Protein AF-A0A9D6UDZ0-F1 (afdb_monomer)

Sequence (99 aa):
MDFDQVKRGHFIHHLRRALPFSAHARPALIAFLRERGVIARGATRLVILDIFDAGDAGGVMCRFAIAEDSEASSFIAPLAQVALERRHPARLRAGRRQQ

pLDDT: mean 79.32, std 13.59, range [45.84, 92.88]

Radius of gyration: 17.15 Å; Cα contacts (8 Å, |Δi|>4): 132; chains: 1; bounding box: 37×40×62 Å

Solvent-accessible surface area (backbone atoms only — not comparable to full-atom values): 6006 Å² total; per-residue (Å²): 130,66,66,66,58,55,53,47,52,53,49,50,53,54,52,55,73,61,56,70,43,51,28,32,58,34,71,70,49,48,52,56,33,41,79,69,67,74,44,64,99,78,64,49,49,31,32,37,77,46,66,47,79,57,51,92,92,54,37,54,30,30,37,32,35,44,74,81,46,89,83,67,56,66,51,76,47,46,53,87,50,41,46,73,56,75,83,67,78,75,78,79,74,72,83,81,88,73,133

Mean predicted aligned error: 9.3 Å
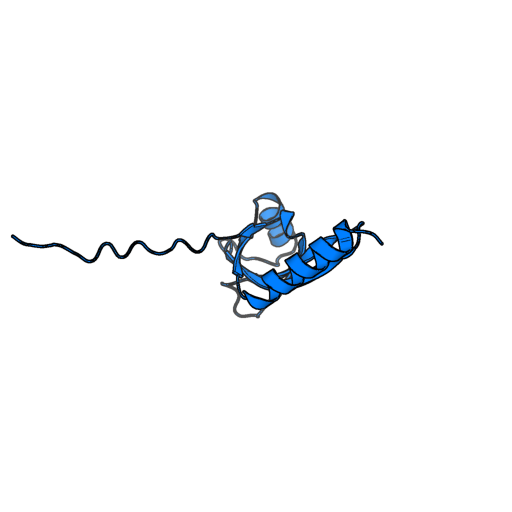
Nearest PDB structures (foldseek):
  6if4-assembly1_A  TM=7.702E-01  e=5.459E-01  Trypanosoma brucei brucei TREU927
  7blz-assembly1_E  TM=5.372E-01  e=2.424E+00  Cyanidioschyzon merolae strain 10D
  2lcc-assembly1_A  TM=5.646E-01  e=5.263E+00  Homo sapiens
  6bph-assembly1_A-2  TM=6.453E-01  e=7.528E+00  Homo sapiens
  6vyj-assembly1_A  TM=5.092E-01  e=7.092E+00  Homo sapiens

Secondary structure (DSSP, 8-state):
--HHHHHHHHHHHHHHHT--EEEEE-HHHHHHHHHTT-S-TT--EEEEEEEEE-HHHH-EEEEEEETT-TT--EEEEEGGGEEE---------------

Structure (mmCIF, N/CA/C/O backbone):
data_AF-A0A9D6UDZ0-F1
#
_entry.id   AF-A0A9D6UDZ0-F1
#
loop_
_atom_site.group_PDB
_atom_site.id
_atom_site.type_symbol
_atom_site.label_atom_id
_atom_site.label_alt_id
_atom_site.label_comp_id
_atom_site.label_asym_id
_atom_site.label_entity_id
_atom_site.label_seq_id
_atom_site.pdbx_PDB_ins_code
_atom_site.Cartn_x
_atom_site.Cartn_y
_atom_site.Cartn_z
_atom_site.occupancy
_atom_site.B_iso_or_equiv
_atom_site.auth_seq_id
_atom_site.auth_comp_id
_atom_site.auth_asym_id
_atom_site.auth_atom_id
_atom_site.pdbx_PDB_model_num
ATOM 1 N N . MET A 1 1 ? 19.717 -5.047 -21.614 1.00 51.78 1 MET A N 1
ATOM 2 C CA . MET A 1 1 ? 18.755 -5.616 -20.649 1.00 51.78 1 MET A CA 1
ATOM 3 C C . MET A 1 1 ? 18.959 -4.887 -19.342 1.00 51.78 1 MET A C 1
ATOM 5 O O . MET A 1 1 ? 20.088 -4.853 -18.868 1.00 51.78 1 MET A O 1
ATOM 9 N N . ASP A 1 2 ? 17.915 -4.252 -18.823 1.00 70.38 2 ASP A N 1
ATOM 10 C CA . ASP A 1 2 ? 17.979 -3.546 -17.547 1.00 70.38 2 ASP A CA 1
ATOM 11 C C . ASP A 1 2 ? 17.891 -4.584 -16.416 1.00 70.38 2 ASP A C 1
ATOM 13 O O . ASP A 1 2 ? 16.838 -5.165 -16.145 1.00 70.38 2 ASP A O 1
ATOM 17 N N . PHE A 1 3 ? 19.041 -4.934 -15.839 1.00 61.91 3 PHE A N 1
ATOM 18 C CA . PHE A 1 3 ? 19.131 -5.959 -14.794 1.00 61.91 3 PHE A CA 1
ATOM 19 C C . PHE A 1 3 ? 18.309 -5.591 -13.551 1.00 61.91 3 PHE A C 1
ATOM 21 O O . PHE A 1 3 ? 17.888 -6.483 -12.809 1.00 61.91 3 PHE A O 1
ATOM 28 N N . ASP A 1 4 ? 18.057 -4.302 -13.336 1.00 76.94 4 ASP A N 1
ATOM 29 C CA . ASP A 1 4 ? 17.282 -3.807 -12.209 1.00 76.94 4 ASP A CA 1
ATOM 30 C C . ASP A 1 4 ? 15.780 -4.026 -12.418 1.00 76.94 4 ASP A C 1
ATOM 32 O O . ASP A 1 4 ? 15.106 -4.456 -11.480 1.00 76.94 4 ASP A O 1
ATOM 36 N N . GLN A 1 5 ? 15.265 -3.892 -13.645 1.00 76.25 5 GLN A N 1
ATOM 37 C CA . GLN A 1 5 ? 13.898 -4.300 -13.992 1.00 76.25 5 GLN A CA 1
ATOM 38 C C . GLN A 1 5 ? 13.665 -5.800 -13.793 1.00 76.25 5 GLN A C 1
ATOM 40 O O . GLN A 1 5 ? 12.644 -6.192 -13.227 1.00 76.25 5 GLN A O 1
ATOM 45 N N . VAL A 1 6 ? 14.611 -6.658 -14.190 1.00 79.75 6 VAL A N 1
ATOM 46 C CA . VAL A 1 6 ? 14.476 -8.117 -14.000 1.00 79.75 6 VAL A CA 1
ATOM 47 C C . VAL A 1 6 ? 14.430 -8.465 -12.509 1.00 79.75 6 VAL A C 1
ATOM 49 O O . VAL A 1 6 ? 13.541 -9.196 -12.063 1.00 79.75 6 VAL A O 1
ATOM 52 N N . LYS A 1 7 ? 15.335 -7.895 -11.704 1.00 84.38 7 LYS A N 1
ATOM 53 C CA . LYS A 1 7 ? 15.336 -8.078 -10.242 1.00 84.38 7 LYS A CA 1
ATOM 54 C C . LYS A 1 7 ? 14.053 -7.551 -9.599 1.00 84.38 7 LYS A C 1
ATOM 56 O O . LYS A 1 7 ? 13.488 -8.223 -8.734 1.00 84.38 7 LYS A O 1
ATOM 61 N N . ARG A 1 8 ? 13.570 -6.384 -10.034 1.00 83.75 8 ARG A N 1
ATOM 62 C CA . ARG A 1 8 ? 12.314 -5.778 -9.567 1.00 83.75 8 ARG A CA 1
ATOM 63 C C . ARG A 1 8 ? 11.117 -6.670 -9.896 1.00 83.75 8 ARG A C 1
ATOM 65 O O . ARG A 1 8 ? 10.303 -6.932 -9.012 1.00 83.75 8 ARG A O 1
ATOM 72 N N . GLY A 1 9 ? 11.065 -7.231 -11.103 1.00 86.19 9 GLY A N 1
ATOM 73 C CA . GLY A 1 9 ? 10.044 -8.196 -11.515 1.00 86.19 9 GLY A CA 1
ATOM 74 C C . GLY A 1 9 ? 10.017 -9.445 -10.628 1.00 86.19 9 GLY A C 1
ATOM 75 O O . GLY A 1 9 ? 8.957 -9.822 -10.125 1.00 86.19 9 GLY A O 1
ATOM 76 N N . HIS A 1 10 ? 11.179 -10.046 -10.351 1.00 89.38 10 HIS A N 1
ATOM 77 C CA . HIS A 1 10 ? 11.280 -11.184 -9.427 1.00 89.38 10 HIS A CA 1
ATOM 78 C C . HIS A 1 10 ? 10.862 -10.826 -7.996 1.00 89.38 10 HIS A C 1
ATOM 80 O O . HIS A 1 10 ? 10.156 -11.602 -7.348 1.00 89.38 10 HIS A O 1
ATOM 86 N N . PHE A 1 11 ? 11.264 -9.652 -7.506 1.00 86.38 11 PHE A N 1
ATOM 87 C CA . PHE A 1 11 ? 10.883 -9.163 -6.184 1.00 86.38 11 PHE A CA 1
ATOM 88 C C . PHE A 1 11 ? 9.364 -8.997 -6.057 1.00 86.38 11 PHE A C 1
ATOM 90 O O . PHE A 1 11 ? 8.763 -9.528 -5.123 1.00 86.38 11 PHE A O 1
ATOM 97 N N . ILE A 1 12 ? 8.726 -8.338 -7.026 1.00 89.88 12 ILE A N 1
ATOM 98 C CA . ILE A 1 12 ? 7.270 -8.144 -7.045 1.00 89.88 12 ILE A CA 1
ATOM 99 C C . ILE A 1 12 ? 6.548 -9.484 -7.158 1.00 89.88 12 ILE A C 1
ATOM 101 O O . ILE A 1 12 ? 5.580 -9.717 -6.435 1.00 89.88 12 ILE A O 1
ATOM 105 N N . HIS A 1 13 ? 7.027 -10.390 -8.013 1.00 91.94 13 HIS A N 1
ATOM 106 C CA . HIS A 1 13 ? 6.462 -11.732 -8.124 1.00 91.94 13 HIS A CA 1
ATOM 107 C C . HIS A 1 13 ? 6.512 -12.479 -6.783 1.00 91.94 13 HIS A C 1
ATOM 109 O O . HIS A 1 13 ? 5.516 -13.067 -6.363 1.00 91.94 13 HIS A O 1
ATOM 115 N N . HIS A 1 14 ? 7.644 -12.423 -6.078 1.00 90.44 14 HIS A N 1
ATOM 116 C CA . HIS A 1 14 ? 7.778 -13.056 -4.770 1.00 90.44 14 HIS A CA 1
ATOM 117 C C . HIS A 1 14 ? 6.837 -12.429 -3.733 1.00 90.44 14 HIS A C 1
ATOM 119 O O . HIS A 1 14 ? 6.137 -13.157 -3.029 1.00 90.44 14 HIS A O 1
ATOM 125 N N . LEU A 1 15 ? 6.755 -11.096 -3.680 1.00 87.44 15 LEU A N 1
ATOM 126 C CA . LEU A 1 15 ? 5.833 -10.407 -2.779 1.00 87.44 15 LEU A CA 1
ATOM 127 C C . LEU A 1 15 ? 4.374 -10.781 -3.057 1.00 87.44 15 LEU A C 1
ATOM 129 O O . LEU A 1 15 ? 3.648 -11.108 -2.123 1.00 87.44 15 LEU A O 1
ATOM 133 N N . ARG A 1 16 ? 3.957 -10.808 -4.329 1.00 91.19 16 ARG A N 1
ATOM 134 C CA . ARG A 1 16 ? 2.598 -11.206 -4.728 1.00 91.19 16 ARG A CA 1
ATOM 135 C C . ARG A 1 16 ? 2.223 -12.595 -4.220 1.00 91.19 16 ARG A C 1
ATOM 137 O O . ARG A 1 16 ? 1.106 -12.794 -3.759 1.00 91.19 16 ARG A O 1
ATOM 144 N N . ARG A 1 17 ? 3.157 -13.550 -4.257 1.00 91.31 17 ARG A N 1
ATOM 145 C CA . ARG A 1 17 ? 2.923 -14.921 -3.768 1.00 91.31 17 ARG A CA 1
ATOM 146 C C . ARG A 1 17 ? 2.730 -15.017 -2.255 1.00 91.31 17 ARG A C 1
ATOM 148 O O . ARG A 1 17 ? 2.185 -16.011 -1.790 1.00 91.31 17 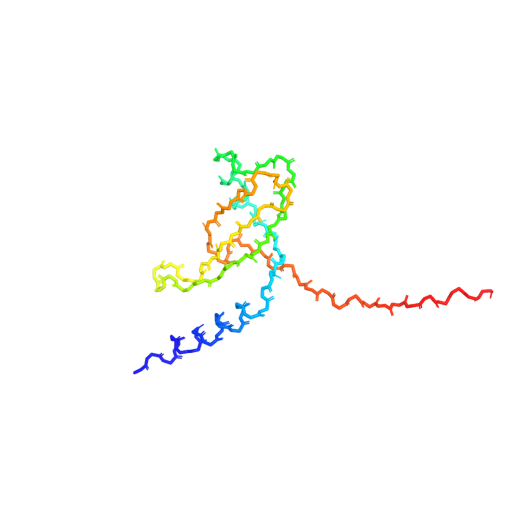ARG A O 1
ATOM 155 N N . ALA A 1 18 ? 3.195 -14.027 -1.500 1.00 89.12 18 ALA A N 1
ATOM 156 C CA . ALA A 1 18 ? 3.103 -13.998 -0.044 1.00 89.12 18 ALA A CA 1
ATOM 157 C C . ALA A 1 18 ? 1.961 -13.103 0.477 1.00 89.12 18 ALA A C 1
ATOM 159 O O . ALA A 1 18 ? 1.822 -12.935 1.691 1.00 89.12 18 ALA A O 1
ATOM 160 N N . LEU A 1 19 ? 1.127 -12.569 -0.422 1.00 89.62 19 LEU A N 1
ATOM 161 C CA . LEU A 1 19 ? -0.086 -11.840 -0.066 1.00 89.62 19 LEU A CA 1
ATOM 162 C C . LEU A 1 19 ? -1.105 -12.739 0.665 1.00 89.62 19 LEU A C 1
ATOM 164 O O . LEU A 1 19 ? -1.152 -13.946 0.419 1.00 89.62 19 LEU A O 1
ATOM 168 N N . PRO A 1 20 ? -1.961 -12.159 1.529 1.00 91.75 20 PRO A N 1
ATOM 169 C CA . PRO A 1 20 ? -2.016 -10.741 1.900 1.00 91.75 20 PRO A CA 1
ATOM 170 C C . PRO A 1 20 ? -0.976 -10.347 2.966 1.00 91.75 20 PRO A C 1
ATOM 172 O O . PRO A 1 20 ? -0.610 -11.147 3.835 1.00 91.75 20 PRO A O 1
ATOM 175 N N . PHE A 1 21 ? -0.552 -9.076 2.945 1.00 89.12 21 PHE A N 1
ATOM 176 C CA . PHE A 1 21 ? 0.300 -8.488 3.989 1.00 89.12 21 PHE A CA 1
ATOM 177 C C . PHE A 1 21 ? -0.470 -7.488 4.844 1.00 89.12 21 PHE A C 1
ATOM 179 O O . PHE A 1 21 ? -1.189 -6.644 4.316 1.00 89.12 21 PHE A O 1
ATOM 186 N N . SER A 1 22 ? -0.257 -7.522 6.157 1.00 89.62 22 SER A N 1
ATOM 187 C CA . SER A 1 22 ? -0.697 -6.451 7.051 1.00 89.62 22 SER A CA 1
ATOM 188 C C . SER A 1 22 ? 0.309 -5.300 7.022 1.00 89.62 22 SER A C 1
ATOM 190 O O . SER A 1 22 ? 1.522 -5.517 6.969 1.00 89.62 22 SER A O 1
ATOM 192 N N . ALA A 1 23 ? -0.190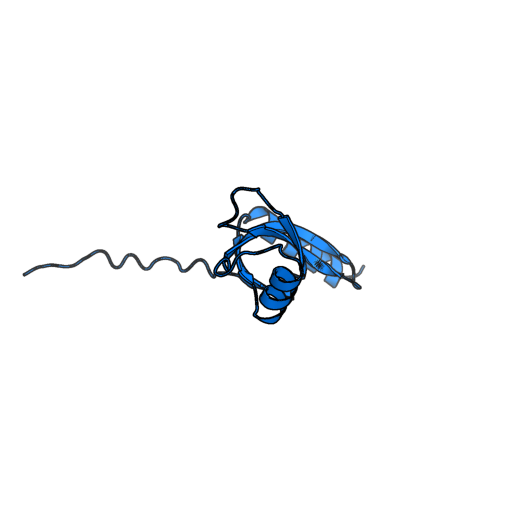 -4.070 7.037 1.00 89.44 23 ALA A N 1
ATOM 193 C CA . ALA A 1 23 ? 0.614 -2.860 7.003 1.00 89.44 23 ALA A CA 1
ATOM 194 C C . ALA A 1 23 ? -0.028 -1.750 7.842 1.00 89.44 23 ALA A C 1
ATOM 196 O O . ALA A 1 23 ? -1.227 -1.767 8.120 1.00 89.44 23 ALA A O 1
ATOM 197 N N . HIS A 1 24 ? 0.774 -0.754 8.200 1.00 88.31 24 HIS A N 1
ATOM 198 C CA . HIS A 1 24 ? 0.311 0.475 8.830 1.00 88.31 24 HIS A CA 1
ATOM 199 C C . HIS A 1 24 ? 0.597 1.670 7.928 1.00 88.31 24 HIS A C 1
ATOM 201 O O . HIS A 1 24 ? 1.694 1.806 7.377 1.00 88.31 24 HIS A O 1
ATOM 207 N N . ALA A 1 25 ? -0.391 2.551 7.788 1.00 86.19 25 ALA A N 1
ATOM 208 C CA . ALA A 1 25 ? -0.206 3.816 7.094 1.00 86.19 25 ALA A CA 1
ATOM 209 C C . ALA A 1 25 ? 0.772 4.709 7.870 1.00 86.19 25 ALA A C 1
ATOM 211 O O . ALA A 1 25 ? 0.680 4.838 9.092 1.00 86.19 25 ALA A O 1
ATOM 212 N N . ARG A 1 26 ? 1.708 5.358 7.170 1.00 87.69 26 ARG A N 1
ATOM 213 C CA . ARG A 1 26 ? 2.552 6.389 7.791 1.00 87.69 26 ARG A CA 1
ATOM 214 C C . ARG A 1 26 ? 1.722 7.655 8.062 1.00 87.69 26 ARG A C 1
ATOM 216 O O . ARG A 1 26 ? 0.730 7.878 7.367 1.00 87.69 26 ARG A O 1
ATOM 223 N N . PRO A 1 27 ? 2.124 8.525 9.011 1.00 85.50 27 PRO A N 1
ATOM 224 C CA . PRO A 1 27 ? 1.321 9.686 9.413 1.00 85.50 27 PRO A CA 1
ATOM 225 C C . PRO A 1 27 ? 0.869 10.594 8.258 1.00 85.50 27 PRO A C 1
ATOM 227 O O . PRO A 1 27 ? -0.279 11.029 8.248 1.00 85.50 27 PRO A O 1
ATOM 230 N N . ALA A 1 28 ? 1.727 10.824 7.258 1.00 84.94 28 ALA A N 1
ATOM 231 C CA . ALA A 1 28 ? 1.384 11.626 6.080 1.00 84.94 28 ALA A CA 1
ATOM 232 C C . ALA A 1 28 ? 0.256 10.996 5.241 1.00 84.94 28 ALA A C 1
ATOM 234 O O . ALA A 1 28 ? -0.675 11.687 4.835 1.00 84.94 28 ALA A O 1
ATOM 235 N N . LEU A 1 29 ? 0.295 9.674 5.040 1.00 85.44 29 LEU A N 1
ATOM 236 C CA . LEU A 1 29 ? -0.765 8.949 4.340 1.00 85.44 29 LEU A CA 1
ATOM 237 C C . LEU A 1 29 ? -2.065 8.943 5.157 1.00 85.44 29 LEU A C 1
ATOM 239 O O . LEU A 1 29 ? -3.138 9.106 4.589 1.00 85.44 29 LEU A O 1
ATOM 243 N N . ILE A 1 30 ? -1.980 8.812 6.485 1.00 86.38 30 ILE A N 1
ATOM 244 C CA . ILE A 1 30 ? -3.154 8.906 7.368 1.00 86.38 30 ILE A CA 1
ATOM 245 C C . ILE A 1 30 ? -3.833 10.271 7.221 1.00 86.38 30 ILE A C 1
ATOM 247 O O . ILE A 1 30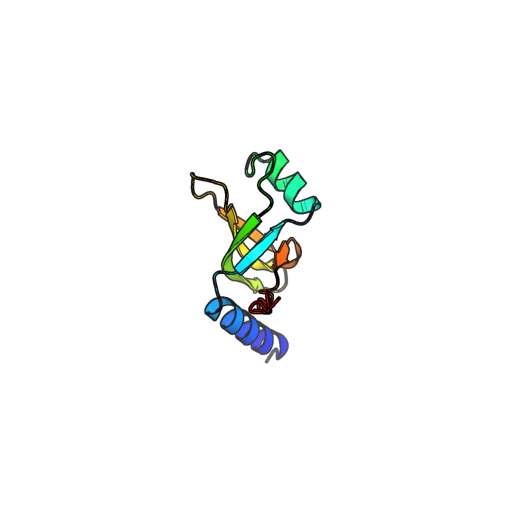 ? -5.052 10.323 7.076 1.00 86.38 30 ILE A O 1
ATOM 251 N N . ALA A 1 31 ? -3.066 11.366 7.258 1.00 86.56 31 ALA A N 1
ATOM 252 C CA . ALA A 1 31 ? -3.607 12.715 7.093 1.00 86.56 31 ALA A CA 1
ATOM 253 C C . ALA A 1 31 ? -4.324 12.861 5.742 1.00 86.56 31 ALA A C 1
ATOM 255 O O . ALA A 1 31 ? -5.501 13.214 5.709 1.00 86.56 31 ALA A O 1
ATOM 256 N N . PHE A 1 32 ? -3.664 12.452 4.656 1.00 86.31 32 PHE A N 1
ATOM 257 C CA . PHE A 1 32 ? -4.223 12.494 3.306 1.00 86.31 32 PHE A CA 1
ATOM 258 C C . PHE A 1 32 ? -5.517 11.678 3.154 1.00 86.31 32 PHE A C 1
ATOM 260 O O . PHE A 1 32 ? -6.495 12.147 2.573 1.00 86.31 32 PHE A O 1
ATOM 267 N N . LEU A 1 33 ? -5.552 10.450 3.680 1.00 85.50 33 LEU A N 1
ATOM 268 C CA . LEU A 1 33 ? -6.741 9.598 3.598 1.00 85.50 33 LEU A CA 1
ATOM 269 C C . LEU A 1 33 ? -7.898 10.149 4.443 1.00 85.50 33 LEU A C 1
ATOM 271 O O . LEU A 1 33 ? -9.053 10.028 4.039 1.00 85.50 33 LEU A O 1
ATOM 275 N N . ARG A 1 34 ? -7.606 10.784 5.587 1.00 85.62 34 ARG A N 1
ATOM 276 C CA . ARG A 1 34 ? -8.621 11.446 6.424 1.00 85.62 34 ARG A CA 1
ATOM 277 C C . ARG A 1 34 ? -9.221 12.667 5.747 1.00 85.62 34 ARG A C 1
ATOM 279 O O . ARG A 1 34 ? -10.436 12.812 5.765 1.00 85.62 34 ARG A O 1
ATOM 286 N N . GLU A 1 35 ? -8.393 13.515 5.142 1.00 86.06 35 GLU A N 1
ATOM 287 C CA . GLU A 1 35 ? -8.854 14.689 4.387 1.00 86.06 35 GLU A CA 1
ATOM 288 C C . GLU A 1 35 ? -9.808 14.298 3.253 1.00 86.06 35 GLU A C 1
ATOM 290 O O . GLU A 1 35 ? -10.736 15.035 2.936 1.00 86.06 35 GLU A O 1
ATOM 295 N N . ARG A 1 36 ? -9.617 13.105 2.679 1.00 83.50 36 ARG A N 1
ATOM 296 C CA . ARG A 1 36 ? -10.476 12.551 1.627 1.00 83.50 36 ARG A CA 1
ATOM 297 C C . ARG A 1 36 ? -11.663 11.732 2.136 1.00 83.50 36 ARG A C 1
ATOM 299 O O . ARG A 1 36 ? -12.400 11.193 1.320 1.00 83.50 36 ARG A O 1
ATOM 306 N N . GLY A 1 37 ? -11.835 11.600 3.452 1.00 81.81 37 GLY A N 1
ATOM 307 C CA . GLY A 1 37 ? -12.912 10.803 4.047 1.00 81.81 37 GLY A CA 1
ATOM 308 C C . GLY A 1 37 ? -12.792 9.293 3.806 1.00 81.81 37 GLY A C 1
ATOM 309 O O . GLY A 1 37 ? -13.772 8.580 3.972 1.00 81.81 37 GLY A O 1
ATOM 310 N N . VAL A 1 38 ? -11.608 8.801 3.417 1.00 79.81 38 VAL A N 1
ATOM 311 C CA . VAL A 1 38 ? -11.374 7.388 3.068 1.00 79.81 38 VAL A CA 1
ATOM 312 C C . VAL A 1 38 ? -11.183 6.516 4.312 1.00 79.81 38 VAL A C 1
ATOM 314 O O . VAL A 1 38 ? -11.486 5.332 4.276 1.00 79.81 38 VAL A O 1
ATOM 317 N N . ILE A 1 39 ? -10.681 7.076 5.421 1.00 77.31 39 ILE A N 1
ATOM 318 C CA . ILE A 1 39 ? -10.496 6.345 6.686 1.00 77.31 39 ILE A CA 1
ATOM 319 C C . ILE A 1 39 ? -11.164 7.057 7.864 1.00 77.31 39 ILE A C 1
ATOM 321 O O . ILE A 1 39 ? -11.069 8.279 8.011 1.00 77.31 39 ILE A O 1
ATOM 325 N N . ALA A 1 40 ? -11.776 6.274 8.756 1.00 70.56 40 ALA A N 1
ATOM 326 C CA . ALA A 1 40 ? -12.332 6.757 10.016 1.00 70.56 40 ALA A CA 1
ATOM 327 C C . ALA A 1 40 ? -11.237 7.104 11.050 1.00 70.56 40 ALA A C 1
ATOM 329 O O . ALA A 1 40 ? -10.072 6.700 10.943 1.00 70.56 40 ALA A O 1
ATOM 330 N N . ARG A 1 41 ? -11.605 7.854 12.102 1.00 67.00 41 ARG A N 1
ATOM 331 C CA . ARG A 1 41 ? -10.721 8.113 13.254 1.00 67.00 41 ARG A CA 1
ATOM 332 C C . ARG A 1 41 ? -10.399 6.791 13.967 1.00 67.00 41 ARG A C 1
ATOM 334 O O . ARG A 1 41 ? -11.201 6.315 14.752 1.00 67.00 41 ARG A O 1
ATOM 341 N N . GLY A 1 42 ? -9.210 6.243 13.718 1.00 64.69 42 GLY A N 1
ATOM 342 C CA . GLY A 1 42 ? -8.698 5.045 14.403 1.00 64.69 42 GLY A CA 1
ATOM 343 C C . GLY A 1 42 ? -8.184 3.963 13.454 1.00 64.69 42 GLY A C 1
ATOM 344 O O . GLY A 1 42 ? -7.231 3.268 13.803 1.00 64.69 42 GLY A O 1
ATOM 345 N N . ALA A 1 43 ? -8.702 3.927 12.222 1.00 66.12 43 ALA A N 1
ATOM 346 C CA . ALA A 1 43 ? -8.337 2.942 11.211 1.00 66.12 43 ALA A CA 1
ATOM 347 C C . ALA A 1 43 ? -6.915 3.184 10.682 1.00 66.12 43 ALA A C 1
ATOM 349 O O . ALA A 1 43 ? -6.683 3.943 9.741 1.00 66.12 43 ALA A O 1
ATOM 350 N N . THR A 1 44 ? -5.936 2.558 11.333 1.00 72.94 44 THR A N 1
ATOM 351 C CA . THR A 1 44 ? -4.513 2.650 10.959 1.00 72.94 44 THR A CA 1
ATOM 352 C C . THR A 1 44 ? -3.983 1.381 10.306 1.00 72.94 44 THR A C 1
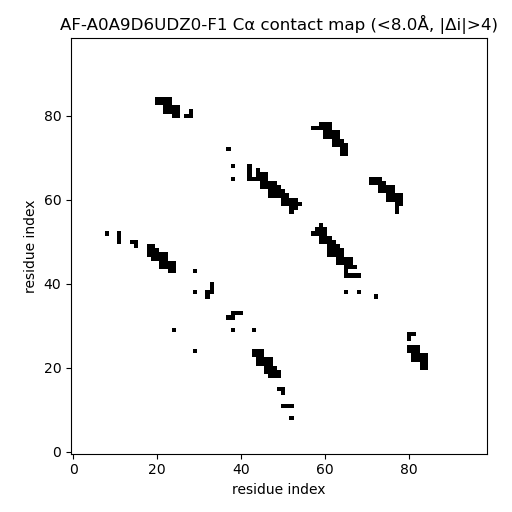ATOM 354 O O . THR A 1 44 ? -2.879 1.394 9.752 1.00 72.94 44 THR A O 1
ATOM 357 N N . ARG A 1 45 ? -4.757 0.291 10.365 1.00 85.94 45 ARG A N 1
ATOM 358 C CA . ARG A 1 45 ? -4.374 -1.004 9.814 1.00 85.94 45 ARG A CA 1
ATOM 359 C C . ARG A 1 45 ? -4.884 -1.155 8.389 1.00 85.94 45 ARG A C 1
ATOM 361 O O . ARG A 1 45 ? -6.080 -1.073 8.113 1.00 85.94 45 ARG A O 1
ATOM 368 N N . LEU A 1 46 ? -3.944 -1.416 7.497 1.00 88.31 46 LEU A N 1
ATOM 369 C CA . LEU A 1 46 ? -4.170 -1.669 6.089 1.00 88.31 46 LEU A CA 1
ATOM 370 C C . LEU A 1 46 ? -3.803 -3.112 5.764 1.00 88.31 46 LEU A C 1
ATOM 372 O O . LEU A 1 46 ? -2.923 -3.710 6.389 1.00 88.31 46 LEU A O 1
ATOM 376 N N . VAL A 1 47 ? -4.452 -3.656 4.746 1.00 90.50 47 VAL A N 1
ATOM 377 C CA . VAL A 1 47 ? -4.118 -4.958 4.178 1.00 90.50 47 VAL A CA 1
ATOM 378 C C . VAL A 1 47 ? -3.746 -4.759 2.721 1.00 90.50 47 VAL A C 1
ATOM 380 O O . VAL A 1 47 ? -4.539 -4.238 1.943 1.00 90.50 47 VAL A O 1
ATOM 383 N N . ILE A 1 48 ? -2.541 -5.171 2.342 1.00 92.19 48 ILE A N 1
ATOM 384 C CA . ILE A 1 48 ? -2.126 -5.201 0.943 1.00 92.19 48 ILE A CA 1
ATOM 385 C C . ILE A 1 48 ? -2.784 -6.409 0.287 1.00 92.19 48 ILE A C 1
ATOM 387 O O . ILE A 1 48 ? -2.554 -7.546 0.706 1.00 92.19 48 ILE A O 1
ATOM 391 N N . LEU A 1 49 ? -3.584 -6.140 -0.742 1.00 91.62 49 LEU A N 1
ATOM 392 C CA . LEU A 1 49 ? -4.294 -7.141 -1.538 1.00 91.62 49 LEU A CA 1
ATOM 393 C C . LEU A 1 49 ? -3.651 -7.377 -2.902 1.00 91.62 49 LEU A C 1
ATOM 395 O O . LEU A 1 49 ? -3.871 -8.421 -3.504 1.00 91.62 49 LEU A O 1
ATOM 399 N N . ASP A 1 50 ? -2.900 -6.402 -3.410 1.00 92.69 50 ASP A N 1
ATOM 400 C CA . ASP A 1 50 ? -2.163 -6.527 -4.664 1.00 92.69 50 ASP A CA 1
ATOM 401 C C . ASP A 1 50 ? -0.953 -5.588 -4.670 1.00 92.69 50 ASP A C 1
ATOM 403 O O . ASP A 1 50 ? -0.938 -4.576 -3.968 1.00 92.69 50 ASP A O 1
ATOM 407 N N . ILE A 1 51 ? 0.061 -5.927 -5.459 1.00 92.88 51 ILE A N 1
ATOM 408 C CA . ILE A 1 51 ? 1.327 -5.201 -5.597 1.00 92.88 51 ILE A CA 1
ATOM 409 C C . ILE A 1 51 ? 1.654 -5.149 -7.080 1.00 92.88 51 ILE A C 1
ATOM 411 O O . ILE A 1 51 ? 1.567 -6.173 -7.742 1.00 92.88 51 ILE A O 1
ATOM 415 N N . PHE A 1 52 ? 2.048 -4.013 -7.637 1.00 90.81 52 PHE A N 1
ATOM 416 C CA . PHE A 1 52 ? 2.398 -3.909 -9.054 1.00 90.81 52 PHE A CA 1
ATOM 417 C C . PHE A 1 52 ? 3.499 -2.881 -9.293 1.00 90.81 52 PHE A C 1
ATOM 419 O O . PHE A 1 52 ? 3.702 -1.969 -8.494 1.00 90.81 52 PHE A O 1
ATOM 426 N N . ASP A 1 53 ? 4.227 -3.062 -10.391 1.00 90.38 53 ASP A N 1
ATOM 427 C CA . ASP A 1 53 ? 5.212 -2.095 -10.863 1.00 90.38 53 ASP A CA 1
ATOM 428 C C . ASP A 1 53 ? 4.500 -1.041 -11.713 1.00 90.38 53 ASP A C 1
ATOM 430 O O . ASP A 1 53 ? 3.848 -1.391 -12.697 1.00 90.38 53 ASP A O 1
ATOM 434 N N . ALA A 1 54 ? 4.606 0.229 -11.336 1.00 88.56 54 ALA A N 1
ATOM 435 C CA . ALA A 1 54 ? 4.125 1.355 -12.132 1.00 88.56 54 ALA A CA 1
ATOM 436 C C . ALA A 1 54 ? 5.250 1.999 -12.968 1.00 88.56 54 ALA A C 1
ATOM 438 O O . ALA A 1 54 ? 5.094 3.117 -13.461 1.00 88.56 54 ALA A O 1
ATOM 439 N N . GLY A 1 55 ? 6.385 1.307 -13.126 1.00 84.19 55 GLY A N 1
ATOM 440 C CA . GLY A 1 55 ? 7.550 1.805 -13.851 1.00 84.19 55 GLY A CA 1
ATOM 441 C C . GLY A 1 55 ? 8.288 2.893 -13.074 1.00 84.19 55 GLY A C 1
ATOM 442 O O . GLY A 1 55 ? 7.987 3.171 -11.916 1.00 84.19 55 GLY A O 1
ATOM 443 N N . ASP A 1 56 ? 9.268 3.537 -13.700 1.00 78.88 56 ASP A N 1
ATOM 444 C CA . ASP A 1 56 ? 10.220 4.387 -12.970 1.00 78.88 56 ASP A CA 1
ATOM 445 C C . ASP A 1 56 ? 9.613 5.673 -12.387 1.00 78.88 56 ASP A C 1
ATOM 447 O O . ASP A 1 56 ? 10.112 6.187 -11.389 1.00 78.88 56 ASP A O 1
ATOM 451 N N . ALA A 1 57 ? 8.504 6.163 -12.948 1.00 79.12 57 ALA A N 1
ATOM 452 C CA . ALA A 1 57 ? 7.801 7.334 -12.422 1.00 79.12 57 ALA A CA 1
ATOM 453 C C . ALA A 1 57 ? 6.940 7.018 -11.182 1.00 79.12 57 ALA A C 1
ATOM 455 O O . ALA A 1 57 ? 6.759 7.881 -10.325 1.00 79.12 57 ALA A O 1
ATOM 456 N N . GLY A 1 58 ? 6.390 5.800 -11.093 1.00 77.19 58 GLY A N 1
ATOM 457 C CA . GLY A 1 58 ? 5.467 5.398 -10.024 1.00 77.19 58 GLY A CA 1
ATOM 458 C C . GLY A 1 58 ? 6.064 4.434 -8.995 1.00 77.19 58 GLY A C 1
ATOM 459 O O . GLY A 1 58 ? 5.577 4.350 -7.869 1.00 77.19 58 GLY A O 1
ATOM 460 N N . GLY A 1 59 ? 7.131 3.722 -9.354 1.00 87.44 59 GLY A N 1
ATOM 461 C CA . GLY A 1 59 ? 7.749 2.685 -8.538 1.00 87.44 59 GLY A CA 1
ATOM 462 C C . GLY A 1 59 ? 6.796 1.529 -8.213 1.00 87.44 59 GLY A C 1
ATOM 463 O O . GLY A 1 59 ? 5.869 1.215 -8.959 1.00 87.44 59 GLY A O 1
ATOM 464 N N . VAL A 1 60 ? 7.027 0.878 -7.070 1.00 89.81 60 VAL A N 1
ATOM 465 C CA . VAL A 1 60 ? 6.174 -0.218 -6.590 1.00 89.81 60 VAL A CA 1
ATOM 466 C C . VAL A 1 60 ? 4.929 0.344 -5.906 1.00 89.81 60 VAL A C 1
ATOM 468 O O . VAL A 1 60 ? 5.005 0.978 -4.848 1.00 89.81 60 VAL A O 1
ATOM 471 N N . MET A 1 61 ? 3.778 0.042 -6.490 1.00 92.75 61 MET A N 1
ATOM 472 C CA . MET A 1 61 ? 2.459 0.442 -6.020 1.00 92.75 61 MET A CA 1
ATOM 473 C C . MET A 1 61 ? 1.731 -0.746 -5.403 1.00 92.75 61 MET A C 1
ATOM 475 O O . MET A 1 61 ? 2.011 -1.908 -5.703 1.00 92.75 61 MET A O 1
ATOM 479 N N . CYS A 1 62 ? 0.795 -0.462 -4.508 1.00 92.69 62 CYS A N 1
ATOM 480 C CA . CYS A 1 62 ? 0.031 -1.478 -3.801 1.00 92.69 62 CYS A CA 1
ATOM 481 C C . CYS A 1 62 ? -1.443 -1.090 -3.756 1.00 92.69 62 CYS A C 1
ATOM 483 O O . CYS A 1 62 ? -1.769 0.085 -3.577 1.00 92.69 62 CYS A O 1
ATOM 485 N N . ARG A 1 63 ? -2.323 -2.085 -3.883 1.00 92.81 63 ARG A N 1
ATOM 486 C CA . ARG A 1 63 ? -3.747 -1.945 -3.576 1.00 92.81 63 ARG A CA 1
ATOM 487 C C . ARG A 1 63 ? -3.974 -2.332 -2.122 1.00 92.81 63 ARG A C 1
ATOM 489 O O . ARG A 1 63 ? -3.659 -3.456 -1.725 1.00 92.81 63 ARG A O 1
ATOM 496 N N . PHE A 1 64 ? -4.539 -1.412 -1.358 1.00 90.75 64 PHE A N 1
ATOM 497 C CA . PHE A 1 64 ? -4.823 -1.567 0.061 1.00 90.75 64 PHE A CA 1
ATOM 498 C C . PHE A 1 64 ? -6.320 -1.686 0.294 1.00 90.75 64 PHE A C 1
ATOM 500 O O . PHE A 1 64 ? -7.082 -0.954 -0.327 1.00 90.75 64 PHE A O 1
ATOM 507 N N . ALA A 1 65 ? -6.715 -2.552 1.220 1.00 89.75 65 ALA A N 1
ATOM 508 C CA . ALA A 1 65 ? -8.005 -2.490 1.894 1.00 89.75 65 ALA A CA 1
ATOM 509 C C . ALA A 1 65 ? -7.819 -1.976 3.324 1.00 89.75 65 ALA A C 1
ATOM 511 O O . ALA A 1 65 ? -6.774 -2.200 3.949 1.00 89.75 65 ALA A O 1
ATOM 512 N N . ILE A 1 66 ? -8.832 -1.291 3.843 1.00 86.81 66 ILE A N 1
ATOM 513 C CA . ILE A 1 66 ? -8.853 -0.804 5.223 1.00 86.81 66 ILE A CA 1
ATOM 514 C C . ILE A 1 66 ? -9.474 -1.895 6.089 1.00 86.81 66 ILE A C 1
ATOM 516 O O . ILE A 1 66 ? -10.609 -2.294 5.865 1.00 86.81 66 ILE A O 1
ATOM 520 N N . ALA A 1 67 ? -8.721 -2.407 7.065 1.00 80.81 67 ALA A N 1
ATOM 521 C CA . ALA A 1 67 ? -9.128 -3.601 7.814 1.00 80.81 67 ALA A CA 1
ATOM 522 C C . ALA A 1 67 ? -10.402 -3.401 8.658 1.00 80.81 67 ALA A C 1
ATOM 524 O O . ALA A 1 67 ? -11.091 -4.367 8.963 1.00 80.81 67 ALA A O 1
ATOM 525 N N . GLU A 1 68 ? -10.681 -2.160 9.054 1.00 75.62 68 GLU A N 1
ATOM 526 C CA . GLU A 1 68 ? -11.818 -1.783 9.904 1.00 75.62 68 GLU A CA 1
ATOM 527 C C . GLU A 1 68 ? -13.009 -1.248 9.098 1.00 75.62 68 GLU A C 1
ATOM 529 O O . GLU A 1 68 ? -14.006 -0.838 9.686 1.00 75.62 68 GLU A O 1
ATOM 534 N N . ASP A 1 69 ? -12.910 -1.225 7.767 1.00 72.06 69 ASP A N 1
ATOM 535 C CA . ASP A 1 69 ? -13.968 -0.699 6.917 1.00 72.06 69 ASP A CA 1
ATOM 536 C C . ASP A 1 69 ? -14.875 -1.819 6.393 1.00 72.06 69 ASP A C 1
ATOM 538 O O . ASP A 1 69 ? -14.433 -2.727 5.685 1.00 72.06 69 ASP A O 1
ATOM 542 N N . SER A 1 70 ? -16.160 -1.735 6.742 1.00 62.19 70 SER A N 1
ATOM 543 C CA . SER A 1 70 ? -17.188 -2.683 6.306 1.00 62.19 70 SER A CA 1
ATOM 544 C C . SER A 1 70 ? -17.594 -2.478 4.844 1.00 62.19 70 SER A C 1
ATOM 546 O O . SER A 1 70 ? -18.143 -3.400 4.245 1.00 62.19 70 SER A O 1
ATOM 548 N N . GLU A 1 71 ? -17.314 -1.307 4.263 1.00 66.06 71 GLU A N 1
ATOM 549 C CA . GLU A 1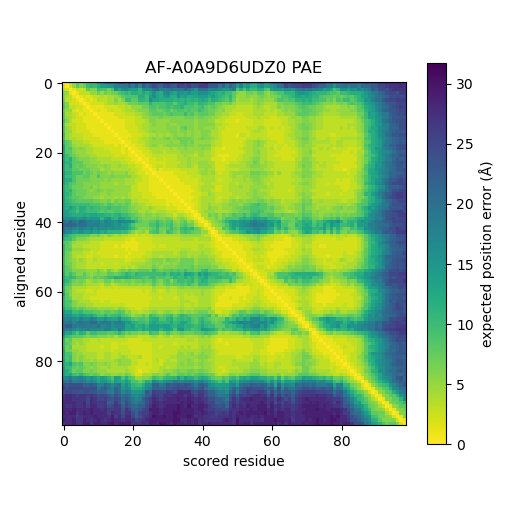 71 ? -17.677 -0.954 2.881 1.00 66.06 71 GLU A CA 1
ATOM 550 C C . GLU A 1 71 ? -16.654 -1.459 1.844 1.00 66.06 71 GLU A C 1
ATOM 552 O O . GLU A 1 71 ? -16.747 -1.158 0.656 1.00 66.06 71 GLU A O 1
ATOM 557 N N . ALA A 1 72 ? -15.662 -2.250 2.273 1.00 66.38 72 ALA A N 1
ATOM 558 C CA . ALA A 1 72 ? -14.598 -2.786 1.423 1.00 66.38 72 ALA A CA 1
ATOM 559 C C . ALA A 1 72 ? -13.829 -1.707 0.629 1.00 66.38 72 ALA A C 1
ATOM 561 O O . ALA A 1 72 ? -13.315 -1.985 -0.464 1.00 66.38 72 ALA A O 1
ATOM 562 N N . SER A 1 73 ? -13.704 -0.485 1.170 1.00 77.19 73 SER A N 1
ATOM 563 C CA . SER A 1 73 ? -12.977 0.585 0.490 1.00 77.19 73 SER A CA 1
ATOM 564 C C . SER A 1 73 ? -11.535 0.166 0.234 1.00 77.19 73 SER A C 1
ATOM 566 O O . SER A 1 73 ? -10.807 -0.291 1.126 1.00 77.19 73 SER A O 1
ATOM 568 N N . SER A 1 74 ? -11.112 0.348 -1.015 1.00 85.88 74 SER A N 1
ATOM 569 C CA . SER A 1 74 ? -9.743 0.095 -1.431 1.00 85.88 74 SER A CA 1
ATOM 570 C C . SER A 1 74 ? -9.152 1.295 -2.146 1.00 85.88 74 SER A C 1
ATOM 572 O O . SER A 1 74 ? -9.845 2.052 -2.823 1.00 85.88 74 SER A O 1
ATOM 574 N N . P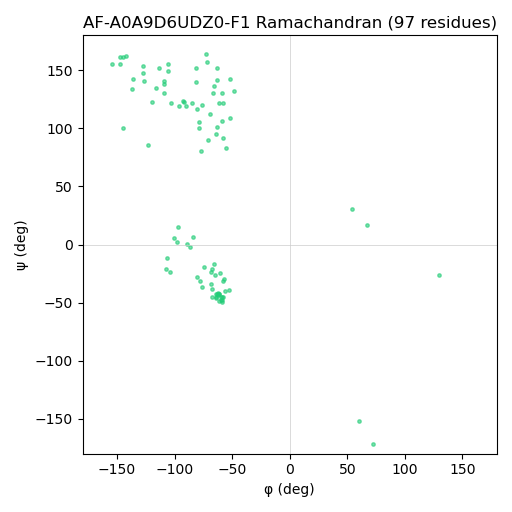HE A 1 75 ? -7.849 1.477 -1.983 1.00 87.75 75 PHE A N 1
ATOM 575 C CA . PHE A 1 75 ? -7.113 2.547 -2.640 1.00 87.75 75 PHE A CA 1
ATOM 576 C C . PHE A 1 75 ? -5.736 2.061 -3.074 1.00 87.75 75 PHE A C 1
ATOM 578 O O . PHE A 1 75 ? -5.231 1.038 -2.608 1.00 87.75 75 PHE A O 1
ATOM 585 N N . ILE A 1 76 ? -5.124 2.810 -3.986 1.00 90.06 76 ILE A N 1
ATOM 586 C CA . ILE A 1 76 ? -3.787 2.537 -4.500 1.00 90.06 76 ILE A CA 1
ATOM 587 C C . ILE A 1 76 ? -2.830 3.591 -3.953 1.00 90.06 76 ILE A C 1
ATOM 589 O O . ILE A 1 76 ? -3.102 4.787 -4.044 1.00 90.06 76 ILE A O 1
ATOM 593 N N . ALA A 1 77 ? -1.701 3.151 -3.401 1.00 89.38 77 ALA A N 1
ATOM 594 C CA . ALA A 1 77 ? -0.641 4.043 -2.944 1.00 89.38 77 ALA A CA 1
ATOM 595 C C . ALA A 1 77 ? 0.749 3.401 -3.116 1.00 89.38 77 ALA A C 1
ATOM 597 O O . ALA A 1 77 ? 0.848 2.174 -3.239 1.00 89.38 77 ALA A O 1
ATOM 598 N N . PRO A 1 78 ? 1.832 4.200 -3.116 1.00 90.50 78 PRO A N 1
ATOM 599 C CA . PRO A 1 78 ? 3.190 3.667 -3.152 1.00 90.50 78 PRO A CA 1
ATOM 600 C C . PRO A 1 78 ? 3.499 2.835 -1.905 1.00 90.50 78 PRO A C 1
ATOM 602 O O . PRO A 1 78 ? 3.163 3.240 -0.789 1.00 90.50 78 PRO A O 1
ATOM 605 N N . LEU A 1 79 ? 4.233 1.727 -2.066 1.00 87.19 79 LEU A N 1
ATOM 606 C CA . LEU A 1 79 ? 4.661 0.886 -0.938 1.00 87.19 79 LEU A CA 1
ATOM 607 C C . LEU A 1 79 ? 5.470 1.684 0.107 1.00 87.19 79 LEU A C 1
ATOM 609 O O . LEU A 1 79 ? 5.390 1.410 1.298 1.00 87.19 79 LEU A O 1
ATOM 613 N N . ALA A 1 80 ? 6.195 2.724 -0.316 1.00 86.50 80 ALA A N 1
ATOM 614 C CA . ALA A 1 80 ? 6.980 3.596 0.565 1.00 86.50 80 ALA A CA 1
ATOM 615 C C . ALA A 1 80 ? 6.140 4.436 1.558 1.00 86.50 80 ALA A C 1
ATOM 617 O O . ALA A 1 80 ? 6.677 4.975 2.532 1.00 86.50 80 ALA A O 1
ATOM 618 N N . GLN A 1 81 ? 4.829 4.568 1.322 1.00 85.50 81 GLN A N 1
ATOM 619 C CA . GLN A 1 81 ? 3.9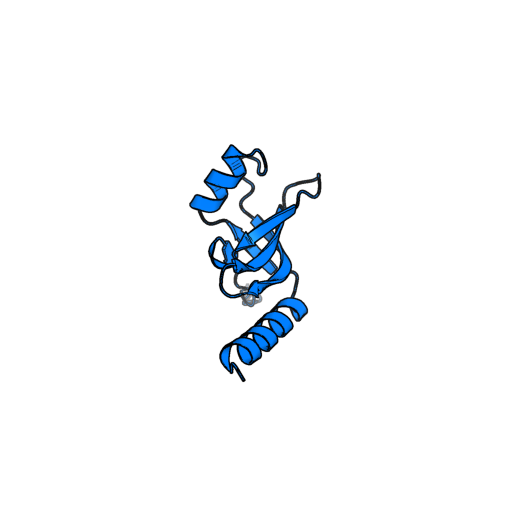09 5.318 2.188 1.00 85.50 81 GLN A CA 1
ATOM 620 C C . GLN A 1 81 ? 3.341 4.473 3.338 1.00 85.50 81 GLN A C 1
ATOM 622 O O . GLN A 1 81 ? 2.616 4.987 4.195 1.00 85.50 81 GLN A O 1
ATOM 627 N N . VAL A 1 82 ? 3.697 3.189 3.396 1.00 85.62 82 VAL A N 1
ATOM 628 C CA . VAL A 1 82 ? 3.257 2.259 4.435 1.00 85.62 82 VAL A CA 1
ATOM 629 C C . VAL A 1 82 ? 4.447 1.553 5.075 1.00 85.62 82 VAL A C 1
ATOM 631 O O . VAL A 1 82 ? 5.502 1.382 4.470 1.00 85.62 82 VAL A O 1
ATOM 634 N N . ALA A 1 83 ? 4.279 1.137 6.324 1.00 86.50 83 ALA A N 1
ATOM 635 C CA . ALA A 1 83 ? 5.198 0.232 6.996 1.00 86.50 83 ALA A CA 1
ATOM 636 C C . ALA A 1 83 ? 4.572 -1.165 7.024 1.00 86.50 83 ALA A C 1
ATOM 638 O O . ALA A 1 83 ? 3.473 -1.334 7.550 1.00 86.50 83 ALA A O 1
ATOM 639 N N . LEU A 1 84 ? 5.255 -2.165 6.458 1.00 84.56 84 LEU A N 1
ATOM 640 C CA . LEU A 1 84 ? 4.807 -3.556 6.541 1.00 84.56 84 LEU A CA 1
ATOM 641 C C . LEU A 1 84 ? 4.887 -4.040 7.988 1.00 84.56 84 LEU A C 1
ATOM 643 O O . LEU A 1 84 ? 5.925 -3.908 8.642 1.00 84.56 84 LEU A O 1
ATOM 647 N N . GLU A 1 85 ? 3.804 -4.640 8.473 1.00 82.56 85 GLU A N 1
ATOM 648 C CA . GLU A 1 85 ? 3.806 -5.318 9.759 1.00 82.56 85 GLU A CA 1
ATOM 649 C C . GLU A 1 85 ? 4.678 -6.569 9.600 1.00 82.56 85 GLU A C 1
ATOM 651 O O . GLU A 1 85 ? 4.363 -7.490 8.838 1.00 82.56 85 GLU A O 1
ATOM 656 N N . ARG A 1 86 ? 5.836 -6.598 10.272 1.00 70.69 86 ARG A N 1
ATOM 657 C CA . ARG A 1 86 ? 6.656 -7.810 10.288 1.00 70.69 86 ARG A CA 1
ATOM 658 C C . ARG A 1 86 ? 5.806 -8.888 10.942 1.00 70.69 86 ARG A C 1
ATOM 660 O O . ARG A 1 86 ? 5.423 -8.737 12.099 1.00 70.69 86 ARG A O 1
ATOM 667 N N . ARG A 1 87 ? 5.557 -9.990 10.226 1.00 63.22 87 ARG A N 1
ATOM 668 C CA . ARG A 1 87 ? 5.096 -11.235 10.844 1.00 63.22 87 ARG A CA 1
ATOM 669 C C . ARG A 1 87 ? 6.157 -11.627 11.867 1.00 63.22 87 ARG A C 1
ATOM 671 O O . ARG A 1 87 ? 7.156 -12.252 11.520 1.00 63.22 87 ARG A O 1
ATOM 678 N N . HIS A 1 88 ? 5.998 -11.184 13.110 1.00 51.16 88 HIS A N 1
ATOM 679 C CA . HIS A 1 88 ? 6.795 -11.700 14.202 1.00 51.16 88 HIS A CA 1
ATOM 680 C C . HIS A 1 88 ? 6.527 -13.204 14.211 1.00 51.16 88 HIS A C 1
ATOM 682 O O . HIS A 1 88 ? 5.360 -13.591 14.314 1.00 51.16 88 HIS A O 1
ATOM 688 N N . PRO A 1 89 ? 7.547 -14.072 14.082 1.00 45.84 89 PRO A N 1
ATOM 689 C CA . PRO A 1 89 ? 7.361 -15.438 14.516 1.00 45.84 89 PRO A CA 1
ATOM 690 C C . PRO A 1 89 ? 7.008 -15.299 15.990 1.00 45.84 89 PRO A C 1
ATOM 692 O O . PRO A 1 89 ? 7.845 -14.873 16.792 1.00 45.84 89 PRO A O 1
ATOM 695 N N . ALA A 1 90 ? 5.736 -15.520 16.321 1.00 48.50 90 ALA A N 1
ATOM 696 C CA . ALA A 1 90 ? 5.298 -15.570 17.695 1.00 48.50 90 ALA A CA 1
ATOM 697 C C . ALA A 1 90 ? 6.238 -16.567 18.364 1.00 48.50 90 ALA A C 1
ATOM 699 O O . ALA A 1 90 ? 6.223 -17.759 18.053 1.00 48.50 90 ALA A O 1
ATOM 700 N N . ARG A 1 91 ? 7.136 -16.074 19.221 1.00 51.41 91 ARG A N 1
ATOM 701 C CA . ARG A 1 91 ? 7.845 -16.950 20.136 1.00 51.41 91 ARG A CA 1
ATOM 702 C C . ARG A 1 91 ? 6.742 -17.506 21.022 1.00 51.41 91 ARG A C 1
ATOM 704 O O . ARG A 1 91 ? 6.352 -16.862 21.989 1.00 51.41 91 ARG A O 1
ATOM 711 N N . LEU A 1 92 ? 6.230 -18.680 20.664 1.00 49.53 92 LEU A N 1
ATOM 712 C CA . LEU A 1 92 ? 5.583 -19.597 21.583 1.00 49.53 92 LEU A CA 1
ATOM 713 C C . LEU A 1 92 ? 6.598 -19.871 22.697 1.00 49.53 92 LEU A C 1
ATOM 715 O O . LEU A 1 92 ? 7.338 -20.849 22.671 1.00 49.53 92 LEU A O 1
ATOM 719 N N . ARG A 1 93 ? 6.673 -18.981 23.689 1.00 51.00 93 ARG A N 1
ATOM 720 C CA . ARG A 1 93 ? 7.088 -19.377 25.028 1.00 51.00 93 ARG A CA 1
ATOM 721 C C . ARG A 1 93 ? 5.869 -20.052 25.630 1.00 51.00 93 ARG A C 1
ATOM 723 O O . ARG A 1 93 ? 5.075 -19.437 26.332 1.00 51.00 93 ARG A O 1
ATOM 730 N N . ALA A 1 94 ? 5.705 -21.315 25.241 1.00 50.75 94 ALA A N 1
ATOM 731 C CA . ALA A 1 94 ? 4.854 -22.258 25.933 1.00 50.75 94 ALA A CA 1
ATOM 732 C C . ALA A 1 94 ? 5.186 -22.190 27.428 1.00 50.75 94 ALA A C 1
ATOM 734 O O . ALA A 1 94 ? 6.356 -22.137 27.819 1.00 50.75 94 ALA A O 1
ATOM 735 N N . GLY A 1 95 ? 4.135 -22.098 28.236 1.00 53.28 95 GLY A N 1
ATOM 736 C CA . GLY A 1 95 ? 4.226 -21.901 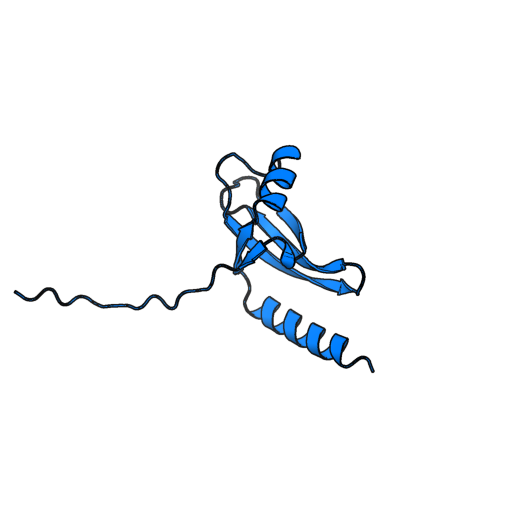29.668 1.00 53.28 95 GLY A CA 1
ATOM 737 C C . GLY A 1 95 ? 5.143 -22.906 30.357 1.00 53.28 95 GLY A C 1
ATOM 738 O O . GLY A 1 95 ? 5.128 -24.101 30.078 1.00 53.28 95 GLY A O 1
ATOM 739 N N . ARG A 1 96 ? 5.869 -22.413 31.355 1.00 47.00 96 ARG A N 1
ATOM 740 C CA . ARG A 1 96 ? 6.137 -23.191 32.560 1.00 47.00 96 ARG A CA 1
ATOM 741 C C . ARG A 1 96 ? 5.633 -22.390 33.749 1.00 47.00 96 ARG A C 1
ATOM 743 O O . ARG A 1 96 ? 6.364 -21.628 34.363 1.00 47.00 96 ARG A O 1
ATOM 750 N N . ARG A 1 97 ? 4.338 -22.557 34.026 1.00 54.69 97 ARG A N 1
ATOM 751 C CA . ARG A 1 97 ? 3.842 -22.588 35.401 1.00 54.69 97 ARG A CA 1
ATOM 752 C C . ARG A 1 97 ? 4.149 -23.986 35.928 1.00 54.69 97 ARG A C 1
ATOM 754 O O . ARG A 1 97 ? 3.470 -24.919 35.520 1.00 54.69 97 ARG A O 1
ATOM 761 N N . GLN A 1 98 ? 5.149 -24.119 36.786 1.00 52.94 98 GLN A N 1
ATOM 762 C CA . GLN A 1 98 ? 5.197 -25.127 37.851 1.00 52.94 98 GLN A CA 1
ATOM 763 C C . GLN A 1 98 ? 5.901 -24.413 39.012 1.00 52.94 98 GLN A C 1
ATOM 765 O O . GLN A 1 98 ? 7.014 -23.939 38.815 1.00 52.94 98 GLN A O 1
ATOM 770 N N . GLN A 1 99 ? 5.091 -23.946 39.965 1.00 48.44 99 GLN A N 1
ATOM 771 C CA . GLN A 1 99 ? 4.966 -24.481 41.331 1.00 48.44 99 GLN A CA 1
ATOM 772 C C . GLN A 1 99 ? 6.063 -23.927 42.231 1.00 48.44 99 GLN A C 1
ATOM 774 O O . GLN A 1 99 ? 7.236 -24.280 42.003 1.00 48.44 99 GLN A O 1
#

Foldseek 3Di:
DPVVVVVLVVVQVVVQVVDWFKKFFDPVVVVVCVVVVNDDVPQGIKIFPHWDQPPDVQGIKTWIFGPPDPVRDIDIDHPVRIGTDPPDPPPPPPDPPDD